Protein AF-S8FFZ4-F1 (afdb_monomer_lite)

pLDDT: mean 83.35, std 18.25, range [38.91, 97.0]

Sequence (76 aa):
MSTREEYQEFSNRLRYGLEIAEQQLIEETARREGKLCYGHPNGKIIHIAASDVLKERENSGITCPQSDLVEGSWFR

Structure (mmCIF, N/CA/C/O backbone):
data_AF-S8FFZ4-F1
#
_entry.id   AF-S8FFZ4-F1
#
loop_
_atom_site.group_PDB
_atom_site.id
_atom_site.type_symbol
_atom_site.label_atom_id
_atom_site.label_alt_id
_atom_site.label_comp_id
_atom_site.label_asym_id
_atom_site.label_entity_id
_atom_site.label_seq_id
_atom_site.pdbx_PDB_ins_code
_atom_site.Cartn_x
_atom_site.Cartn_y
_atom_site.Cartn_z
_atom_site.occupancy
_atom_site.B_iso_or_equiv
_atom_site.auth_seq_id
_atom_site.auth_comp_id
_atom_site.auth_asym_id
_atom_site.auth_atom_id
_atom_site.pdbx_PDB_model_num
ATOM 1 N N . MET A 1 1 ? 23.695 -0.621 -23.997 1.00 58.47 1 MET A N 1
ATOM 2 C CA . MET A 1 1 ? 22.332 -0.801 -23.477 1.00 58.47 1 MET A CA 1
ATOM 3 C C . MET A 1 1 ? 21.459 -1.194 -24.648 1.00 58.47 1 MET A C 1
ATOM 5 O O . MET A 1 1 ? 21.413 -0.473 -25.636 1.00 58.47 1 MET A O 1
ATOM 9 N N . SER A 1 2 ? 20.899 -2.395 -24.600 1.00 80.38 2 SER A N 1
ATOM 10 C CA . SER A 1 2 ? 19.859 -2.850 -25.521 1.00 80.38 2 SER A CA 1
ATOM 11 C C . SER A 1 2 ? 18.517 -2.242 -25.114 1.00 80.38 2 SER A C 1
ATOM 13 O O . SER A 1 2 ? 18.282 -2.023 -23.926 1.00 80.38 2 SER A O 1
ATOM 15 N N . THR A 1 3 ? 17.598 -2.068 -26.066 1.00 85.12 3 THR A N 1
ATOM 16 C CA . THR A 1 3 ? 16.220 -1.622 -25.793 1.00 85.12 3 THR A CA 1
ATOM 17 C C . THR A 1 3 ? 15.551 -2.457 -24.699 1.00 85.12 3 THR A C 1
ATOM 19 O O . THR A 1 3 ? 14.838 -1.931 -23.852 1.00 85.12 3 THR A O 1
ATOM 22 N N . ARG A 1 4 ? 15.833 -3.765 -24.642 1.00 90.56 4 ARG A N 1
ATOM 23 C CA . ARG A 1 4 ? 15.320 -4.662 -23.594 1.00 90.56 4 ARG A CA 1
ATOM 24 C C . ARG A 1 4 ? 15.833 -4.311 -22.194 1.00 90.56 4 ARG A C 1
ATOM 26 O O . ARG A 1 4 ? 15.073 -4.405 -21.235 1.00 90.56 4 ARG A O 1
ATOM 33 N N . GLU A 1 5 ? 17.108 -3.958 -22.074 1.00 91.69 5 GLU A N 1
ATOM 34 C CA . GLU A 1 5 ? 17.730 -3.611 -20.789 1.00 91.69 5 GLU A CA 1
ATOM 35 C C . GLU A 1 5 ? 17.165 -2.286 -20.270 1.00 91.69 5 GLU A C 1
ATOM 37 O O . GLU A 1 5 ? 16.847 -2.168 -19.090 1.00 91.69 5 GLU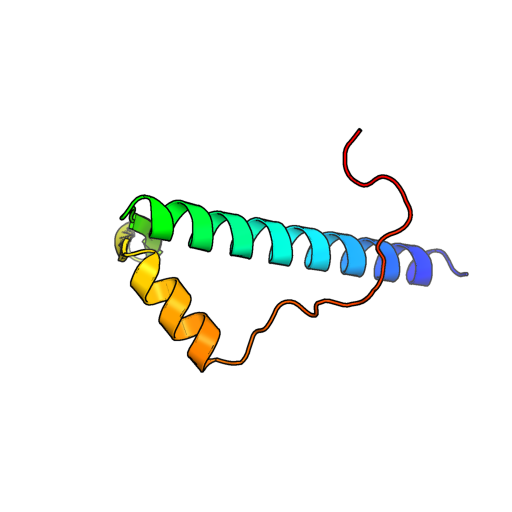 A O 1
ATOM 42 N N . GLU A 1 6 ? 16.937 -1.327 -21.168 1.00 90.50 6 GLU A N 1
ATOM 43 C CA . GLU A 1 6 ? 16.308 -0.043 -20.851 1.00 90.50 6 GLU A CA 1
ATOM 44 C C . GLU A 1 6 ? 14.860 -0.217 -20.373 1.00 90.50 6 GLU A C 1
ATOM 46 O O . GLU A 1 6 ? 14.470 0.368 -19.362 1.00 90.50 6 GLU A O 1
ATOM 51 N N . TYR A 1 7 ? 14.070 -1.069 -21.039 1.00 93.94 7 TYR A N 1
ATOM 52 C CA . TYR A 1 7 ? 12.709 -1.390 -20.593 1.00 93.94 7 TYR A CA 1
ATOM 53 C C . TYR A 1 7 ? 12.687 -2.095 -19.236 1.00 93.94 7 TYR A C 1
ATOM 55 O O . TYR A 1 7 ? 11.813 -1.815 -18.413 1.00 93.94 7 TYR A O 1
ATOM 63 N N . GLN A 1 8 ? 13.639 -2.995 -18.985 1.00 93.25 8 GLN A N 1
ATOM 64 C CA . GLN A 1 8 ? 13.735 -3.681 -17.701 1.00 93.25 8 GLN A CA 1
ATOM 65 C C . GLN A 1 8 ? 14.070 -2.701 -16.573 1.00 93.25 8 GLN A C 1
ATOM 67 O O . GLN A 1 8 ? 13.430 -2.735 -15.522 1.00 93.25 8 GLN A O 1
ATOM 72 N N . GLU A 1 9 ? 15.030 -1.808 -16.803 1.00 92.81 9 GLU A N 1
ATOM 73 C CA . GLU A 1 9 ? 15.413 -0.777 -15.842 1.00 92.81 9 GLU A CA 1
ATOM 74 C C . GLU A 1 9 ? 14.252 0.184 -15.569 1.00 92.81 9 GLU A C 1
ATOM 76 O O . GLU A 1 9 ? 13.921 0.467 -14.418 1.00 92.81 9 GLU A O 1
ATOM 81 N N . PHE A 1 10 ? 13.550 0.618 -16.616 1.00 92.31 10 PHE A N 1
ATO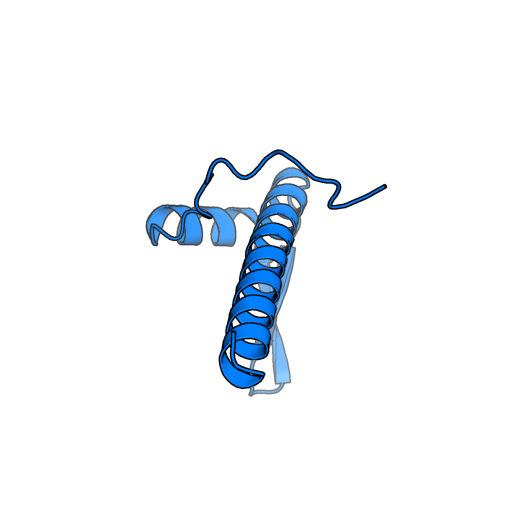M 82 C CA . PHE A 1 10 ? 12.363 1.449 -16.465 1.00 92.31 10 PHE A CA 1
ATOM 83 C C . PHE A 1 10 ? 11.265 0.751 -15.650 1.00 92.31 10 PHE A C 1
ATOM 85 O O . PHE A 1 10 ? 10.717 1.342 -14.719 1.00 92.31 10 PHE A O 1
ATOM 92 N N . SER A 1 11 ? 10.983 -0.525 -15.932 1.00 93.50 11 SER A N 1
ATOM 93 C CA . SER A 1 11 ? 10.014 -1.313 -15.163 1.00 93.50 11 SER A CA 1
ATOM 94 C C . SER A 1 11 ? 10.422 -1.459 -13.695 1.00 93.50 11 SER A C 1
ATOM 96 O O . SER A 1 11 ? 9.562 -1.406 -12.815 1.00 93.50 11 SER A O 1
ATOM 98 N N . ASN A 1 12 ? 11.715 -1.636 -13.415 1.00 92.00 12 ASN A N 1
ATOM 99 C CA . ASN A 1 12 ? 12.228 -1.728 -12.050 1.00 92.00 12 ASN A CA 1
ATOM 100 C C . ASN 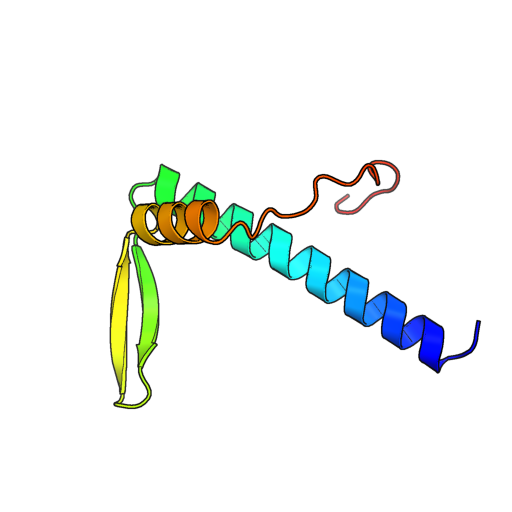A 1 12 ? 12.042 -0.408 -11.299 1.00 92.00 12 ASN A C 1
ATOM 102 O O . ASN A 1 12 ? 11.576 -0.414 -10.161 1.00 92.00 12 ASN A O 1
ATOM 106 N N . ARG A 1 13 ? 12.340 0.717 -11.957 1.00 91.69 13 ARG A N 1
ATOM 107 C CA . ARG A 1 13 ? 12.151 2.060 -11.397 1.00 91.69 13 ARG A CA 1
ATOM 108 C C . ARG A 1 13 ? 10.681 2.361 -11.119 1.00 91.69 13 ARG A C 1
ATOM 110 O O . ARG A 1 13 ? 10.369 2.883 -10.054 1.00 91.69 13 ARG A O 1
ATOM 117 N N . LEU A 1 14 ? 9.776 1.989 -12.027 1.00 94.69 14 LEU A N 1
ATOM 118 C CA . LEU A 1 14 ? 8.333 2.130 -11.807 1.00 94.69 14 LEU A CA 1
ATOM 119 C C . LEU A 1 14 ? 7.856 1.306 -10.613 1.00 94.69 14 LEU A C 1
ATOM 121 O O . LEU A 1 14 ? 7.151 1.827 -9.753 1.00 94.69 14 LEU A O 1
ATOM 125 N N . ARG A 1 15 ? 8.261 0.034 -10.542 1.00 93.00 15 ARG A N 1
ATOM 126 C CA . ARG A 1 15 ? 7.915 -0.844 -9.421 1.00 93.00 15 ARG A CA 1
ATOM 127 C C . ARG A 1 15 ? 8.391 -0.254 -8.094 1.00 93.00 15 ARG A C 1
ATOM 129 O O . ARG A 1 15 ? 7.615 -0.206 -7.150 1.00 93.00 15 ARG A O 1
ATOM 136 N N . TYR A 1 16 ? 9.630 0.229 -8.049 1.00 90.12 16 TYR A N 1
ATOM 137 C CA . TYR A 1 16 ? 10.192 0.861 -6.859 1.00 90.12 16 TYR A CA 1
ATOM 138 C C . TYR A 1 16 ? 9.426 2.129 -6.452 1.00 90.12 16 TYR A C 1
ATOM 140 O O . TYR A 1 16 ? 9.069 2.293 -5.289 1.00 90.12 16 TYR A O 1
ATOM 148 N N . GLY A 1 17 ? 9.100 2.999 -7.413 1.00 95.00 17 GLY A N 1
ATOM 149 C CA . GLY A 1 17 ? 8.300 4.195 -7.144 1.00 95.00 17 GLY A CA 1
ATOM 150 C C . GLY A 1 17 ? 6.903 3.873 -6.603 1.00 95.00 17 GLY A C 1
ATOM 151 O O . GLY A 1 17 ? 6.433 4.539 -5.682 1.00 95.00 17 GLY A O 1
ATOM 152 N N . LEU A 1 18 ? 6.256 2.829 -7.133 1.00 94.62 18 LEU A N 1
ATOM 153 C CA . LEU A 1 18 ? 4.956 2.361 -6.645 1.00 94.62 18 LEU A CA 1
ATOM 154 C C . LEU A 1 18 ? 5.036 1.797 -5.225 1.00 94.62 18 LEU A C 1
ATOM 156 O O . LEU A 1 18 ? 4.157 2.079 -4.418 1.00 94.62 18 LEU A O 1
ATOM 160 N N . GLU A 1 19 ? 6.088 1.044 -4.913 1.00 91.25 19 GLU A N 1
ATOM 161 C CA . GLU A 1 19 ? 6.301 0.465 -3.585 1.00 91.25 19 GLU A CA 1
ATOM 162 C C . GLU A 1 19 ? 6.447 1.555 -2.510 1.00 91.25 19 GLU A C 1
ATOM 164 O O . GLU A 1 19 ? 5.799 1.487 -1.464 1.00 91.25 19 GLU A O 1
ATOM 169 N N . ILE A 1 20 ? 7.201 2.621 -2.808 1.00 92.81 20 ILE A N 1
ATOM 170 C CA . ILE A 1 20 ? 7.321 3.787 -1.919 1.00 92.81 20 ILE A CA 1
ATOM 171 C C . ILE A 1 20 ? 5.975 4.496 -1.756 1.00 92.81 20 ILE A C 1
ATOM 173 O O . ILE A 1 20 ? 5.577 4.816 -0.635 1.00 92.81 20 ILE A O 1
ATOM 177 N N . ALA A 1 21 ? 5.275 4.759 -2.862 1.00 93.81 21 ALA A N 1
ATOM 178 C CA . ALA A 1 21 ? 3.994 5.457 -2.822 1.00 93.81 21 ALA A CA 1
ATOM 179 C C . ALA A 1 21 ? 2.946 4.675 -2.011 1.00 93.81 21 ALA A C 1
ATOM 181 O O . ALA A 1 21 ? 2.189 5.264 -1.238 1.00 93.81 21 ALA A O 1
ATOM 182 N N . GLU A 1 22 ? 2.926 3.348 -2.145 1.00 93.12 22 GLU A N 1
ATOM 183 C CA . GLU A 1 22 ? 2.067 2.466 -1.358 1.00 93.12 22 GLU A CA 1
ATOM 184 C C . GLU A 1 22 ? 2.426 2.511 0.131 1.00 93.12 22 GLU A C 1
ATOM 186 O O . GLU A 1 22 ? 1.533 2.636 0.971 1.00 93.12 22 GLU A O 1
ATOM 191 N N . GLN A 1 23 ? 3.716 2.448 0.475 1.00 92.38 23 GLN A N 1
ATOM 192 C CA . GLN A 1 23 ? 4.154 2.540 1.868 1.00 92.38 23 GLN A CA 1
ATOM 193 C C . GLN A 1 23 ? 3.720 3.860 2.510 1.00 92.38 23 GLN A C 1
ATOM 195 O O . GLN A 1 23 ? 3.086 3.851 3.565 1.00 92.38 23 GLN A O 1
ATOM 200 N N . GLN A 1 24 ? 3.975 4.984 1.838 1.00 94.19 24 GLN A N 1
ATOM 201 C CA . GLN A 1 24 ? 3.577 6.307 2.321 1.00 94.19 24 GLN A CA 1
ATOM 202 C C . GLN A 1 24 ? 2.059 6.426 2.489 1.00 94.19 24 GLN A C 1
ATOM 204 O O . GLN A 1 24 ? 1.584 7.017 3.459 1.00 94.19 24 GLN A O 1
ATOM 209 N N . LEU A 1 25 ? 1.283 5.842 1.571 1.00 94.75 25 LEU A N 1
ATOM 210 C CA . LEU A 1 25 ? -0.172 5.808 1.677 1.00 94.75 25 LEU A CA 1
ATOM 211 C C . LEU A 1 25 ? -0.628 5.058 2.936 1.00 94.75 25 LEU A C 1
ATOM 213 O O . LEU A 1 25 ? -1.518 5.538 3.643 1.00 94.75 25 LEU A O 1
ATOM 217 N N . ILE A 1 26 ? -0.039 3.894 3.220 1.00 94.19 26 ILE A N 1
ATOM 218 C CA . ILE A 1 26 ? -0.383 3.083 4.395 1.00 94.19 26 ILE A CA 1
ATOM 219 C C . ILE A 1 26 ? -0.025 3.834 5.682 1.00 94.19 26 ILE A C 1
ATOM 221 O O . ILE A 1 26 ? -0.875 3.945 6.566 1.00 94.19 26 ILE A O 1
ATOM 225 N N . GLU A 1 27 ? 1.180 4.400 5.767 1.00 95.00 27 GLU A N 1
ATOM 226 C CA . GLU A 1 27 ? 1.649 5.169 6.927 1.00 95.00 27 GLU A CA 1
ATOM 227 C C . GLU A 1 27 ? 0.760 6.383 7.208 1.00 95.00 27 GLU A C 1
ATOM 229 O O . GLU A 1 27 ? 0.287 6.574 8.329 1.00 95.00 27 GLU A O 1
ATOM 234 N N . GLU A 1 28 ? 0.468 7.183 6.182 1.00 96.94 28 GLU A N 1
ATOM 235 C CA . GLU A 1 28 ? -0.363 8.378 6.313 1.00 96.94 28 GLU A CA 1
ATOM 236 C C . GLU A 1 28 ? -1.810 8.025 6.681 1.00 96.94 28 GLU A C 1
ATOM 238 O O . GLU A 1 28 ? -2.446 8.721 7.479 1.00 96.94 28 GLU A O 1
ATOM 243 N N . THR A 1 29 ? -2.333 6.919 6.147 1.00 96.50 29 THR A N 1
ATOM 244 C CA . THR A 1 29 ? -3.666 6.424 6.512 1.00 96.50 29 THR A CA 1
ATOM 245 C C . THR 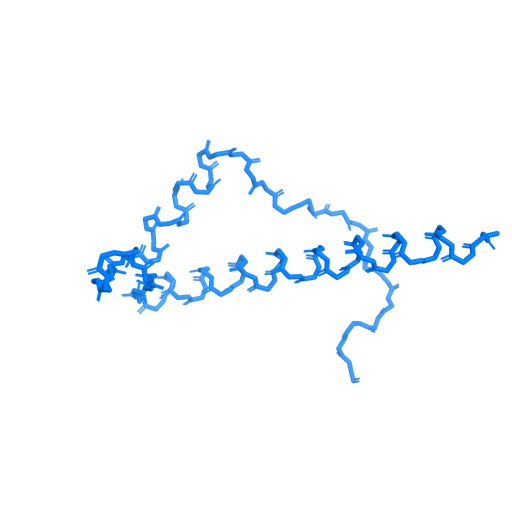A 1 29 ? -3.685 5.925 7.956 1.00 96.50 29 THR A C 1
ATOM 247 O O . THR A 1 29 ? -4.624 6.236 8.687 1.00 96.50 29 THR A O 1
ATOM 250 N N . ALA A 1 30 ? -2.648 5.210 8.401 1.00 95.75 30 ALA A N 1
ATOM 251 C CA . ALA A 1 30 ? -2.521 4.733 9.777 1.00 95.75 30 ALA A CA 1
ATOM 252 C C . ALA A 1 30 ? -2.402 5.897 10.768 1.00 95.75 30 ALA A C 1
ATOM 254 O O . ALA A 1 30 ? -3.080 5.900 11.794 1.00 95.75 30 ALA A O 1
ATOM 255 N N . ARG A 1 31 ? -1.624 6.929 10.422 1.00 96.25 31 ARG A N 1
ATOM 256 C CA . ARG A 1 31 ? -1.466 8.160 11.211 1.00 96.25 31 ARG A CA 1
ATOM 257 C C . ARG A 1 31 ? -2.789 8.897 11.431 1.00 96.25 31 ARG A C 1
ATOM 259 O O . ARG A 1 31 ? -2.959 9.567 12.444 1.00 96.25 31 ARG A O 1
ATOM 266 N N . ARG A 1 32 ? -3.720 8.794 10.480 1.00 97.00 32 ARG A N 1
ATOM 267 C CA . ARG A 1 32 ? -5.074 9.368 10.565 1.00 97.00 32 ARG A CA 1
ATOM 268 C C . ARG A 1 32 ? -6.105 8.407 11.168 1.00 97.00 32 ARG A C 1
ATOM 270 O O . ARG A 1 32 ? -7.294 8.693 11.082 1.00 97.00 32 ARG A O 1
ATOM 277 N N . GLU A 1 33 ? -5.670 7.267 11.710 1.00 94.19 33 GLU A N 1
ATOM 278 C CA . GLU A 1 33 ? -6.539 6.192 12.219 1.00 94.19 33 GLU A CA 1
ATOM 279 C C . GLU A 1 33 ? -7.547 5.686 11.162 1.00 94.19 33 GLU A C 1
ATOM 281 O O . GLU A 1 33 ? -8.663 5.254 11.457 1.00 94.19 33 GLU A O 1
ATOM 286 N N . GLY A 1 34 ? -7.150 5.758 9.888 1.00 95.88 34 GLY A N 1
ATOM 287 C CA . GLY A 1 34 ? -7.966 5.398 8.739 1.00 95.88 34 GLY A CA 1
ATOM 288 C C . GLY A 1 34 ? -8.003 3.897 8.448 1.00 95.88 34 GLY A C 1
ATOM 289 O O . GLY A 1 34 ? -7.226 3.089 8.969 1.00 95.88 34 GLY A O 1
ATOM 290 N N . LYS A 1 35 ? -8.918 3.521 7.550 1.00 96.56 35 LYS A N 1
ATOM 291 C CA . LYS A 1 35 ? -9.086 2.146 7.067 1.00 96.56 35 LYS A CA 1
ATOM 292 C C . LYS A 1 35 ? -8.794 2.067 5.577 1.00 96.56 35 LYS A C 1
ATOM 294 O O . LYS A 1 35 ? -9.240 2.917 4.811 1.00 96.56 35 LYS A O 1
ATOM 299 N N . LEU A 1 36 ? -8.106 1.007 5.176 1.00 94.50 36 LEU A N 1
ATOM 300 C CA . LEU A 1 36 ? -7.944 0.611 3.783 1.00 94.50 36 LEU A CA 1
ATOM 301 C C . LEU A 1 36 ? -9.040 -0.384 3.413 1.00 94.50 36 LEU A C 1
ATOM 303 O O . LEU A 1 36 ? -9.654 -1.006 4.286 1.00 94.50 36 LEU A O 1
ATOM 307 N N . CYS A 1 37 ? -9.308 -0.526 2.119 1.00 93.94 37 CYS A N 1
ATOM 308 C CA . CYS A 1 37 ? -10.262 -1.511 1.640 1.00 93.94 37 CYS A CA 1
ATOM 309 C C . CYS A 1 37 ? -9.754 -2.237 0.404 1.00 93.94 37 CYS A C 1
ATOM 311 O O . CYS A 1 37 ? -9.027 -1.669 -0.409 1.00 93.94 37 CYS A O 1
ATOM 313 N N . TYR A 1 38 ? -10.157 -3.496 0.274 1.00 91.56 38 TYR A N 1
ATOM 314 C CA . TYR A 1 38 ? -9.900 -4.288 -0.918 1.00 91.56 38 TYR A CA 1
ATOM 315 C C . TYR A 1 38 ? -11.141 -5.092 -1.300 1.00 91.56 38 TYR A C 1
ATOM 317 O O . TYR A 1 38 ? -11.965 -5.466 -0.458 1.00 91.56 38 TYR A O 1
ATOM 325 N N . GLY A 1 39 ? -11.287 -5.320 -2.603 1.00 93.94 39 GLY A N 1
ATOM 326 C CA . GLY A 1 39 ? -12.355 -6.142 -3.152 1.00 93.94 39 GLY A CA 1
ATOM 327 C C . GLY A 1 39 ? -12.026 -7.619 -2.980 1.00 93.94 39 GLY A C 1
ATOM 328 O O . GLY A 1 39 ? -10.982 -8.087 -3.429 1.00 93.94 39 GLY A O 1
ATOM 329 N N . HIS A 1 40 ? -12.927 -8.365 -2.355 1.00 94.06 40 HIS A N 1
ATOM 330 C CA . HIS A 1 40 ? -12.871 -9.817 -2.336 1.00 94.06 40 HIS A CA 1
ATOM 331 C C . HIS A 1 40 ? -13.553 -10.362 -3.608 1.00 94.06 40 HIS A C 1
ATOM 333 O O . HIS A 1 40 ? -14.618 -9.865 -3.983 1.00 94.06 40 HIS A O 1
ATOM 339 N N . PRO A 1 41 ? -13.036 -11.430 -4.249 1.00 94.31 41 PRO A N 1
ATOM 340 C CA . PRO A 1 41 ? -13.623 -12.018 -5.466 1.00 94.31 41 PRO A CA 1
ATOM 341 C C . PRO A 1 41 ? -15.095 -12.462 -5.368 1.00 94.31 41 PRO A C 1
ATOM 343 O O . PRO A 1 41 ? -15.720 -12.765 -6.376 1.00 94.31 41 PRO A O 1
ATOM 346 N N . ASN A 1 42 ? -15.669 -12.494 -4.162 1.00 93.56 42 ASN A N 1
ATOM 347 C CA . ASN A 1 42 ? -17.085 -12.797 -3.920 1.00 93.56 42 ASN A CA 1
ATOM 348 C C . ASN A 1 42 ? -17.977 -11.538 -3.972 1.00 93.56 42 ASN A C 1
ATOM 350 O O . ASN A 1 42 ? -19.130 -11.595 -3.551 1.00 93.56 42 ASN A O 1
ATOM 354 N N . GLY A 1 43 ? -17.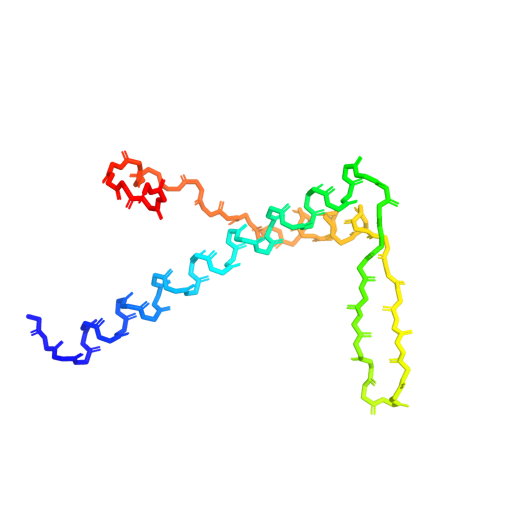432 -10.400 -4.413 1.00 94.38 43 GLY A N 1
ATOM 355 C CA . GLY A 1 43 ? -18.127 -9.115 -4.497 1.00 94.38 43 GLY A CA 1
ATOM 356 C C . GLY A 1 43 ? -18.206 -8.338 -3.180 1.00 94.38 43 GLY A C 1
ATOM 357 O O . GLY A 1 43 ? -18.808 -7.268 -3.151 1.00 94.38 43 GLY A O 1
ATOM 358 N N . LYS A 1 44 ? -17.617 -8.835 -2.083 1.00 95.75 44 LYS A N 1
ATOM 359 C CA . LYS A 1 44 ? -17.572 -8.110 -0.805 1.00 95.75 44 LYS A CA 1
ATOM 360 C C . LYS A 1 44 ? -16.405 -7.129 -0.777 1.00 95.75 44 LYS A C 1
ATOM 362 O O . LYS A 1 44 ? -15.334 -7.417 -1.301 1.00 95.75 44 LYS A O 1
ATOM 367 N N . ILE A 1 45 ? -16.593 -6.006 -0.095 1.00 95.56 45 ILE A N 1
ATOM 368 C CA . ILE A 1 45 ? -15.513 -5.075 0.241 1.00 95.56 45 ILE A CA 1
ATOM 369 C C . ILE A 1 45 ? -15.085 -5.367 1.676 1.00 95.56 45 ILE A C 1
ATOM 371 O O . ILE A 1 45 ? -15.920 -5.400 2.581 1.00 95.56 45 ILE A O 1
ATOM 375 N N . ILE A 1 46 ? -13.792 -5.603 1.878 1.00 95.25 46 ILE A N 1
ATOM 376 C CA . ILE A 1 46 ? -13.214 -5.840 3.201 1.00 95.25 46 ILE A CA 1
ATOM 377 C C . ILE A 1 46 ? -12.487 -4.573 3.627 1.00 95.25 46 ILE A C 1
ATOM 379 O O . ILE A 1 46 ? -11.674 -4.049 2.871 1.00 95.25 46 ILE A O 1
ATOM 383 N N . HIS A 1 47 ? -12.782 -4.093 4.835 1.00 95.12 47 HIS A N 1
ATOM 384 C CA . HIS A 1 47 ? -12.095 -2.962 5.450 1.00 95.12 47 HIS A CA 1
ATOM 385 C C . HIS A 1 47 ? -11.098 -3.460 6.492 1.00 95.12 47 HIS A C 1
ATOM 387 O O . HIS A 1 47 ? -11.443 -4.297 7.324 1.00 95.12 47 HIS A O 1
ATOM 393 N N . ILE A 1 48 ? -9.896 -2.902 6.481 1.00 95.12 48 ILE A N 1
ATOM 394 C CA . ILE A 1 48 ? -8.826 -3.214 7.429 1.00 95.12 48 ILE A CA 1
ATOM 395 C C . ILE A 1 48 ? -8.239 -1.910 7.967 1.00 95.12 48 ILE A C 1
ATOM 397 O O . ILE A 1 48 ? -8.144 -0.926 7.232 1.00 95.12 48 ILE A O 1
ATOM 401 N N . ALA A 1 49 ? -7.891 -1.862 9.252 1.00 96.25 49 ALA A N 1
ATOM 402 C CA . ALA A 1 49 ? -7.215 -0.693 9.799 1.00 96.25 49 ALA A CA 1
ATOM 403 C C . ALA A 1 49 ? -5.819 -0.580 9.177 1.00 96.25 49 ALA A C 1
ATOM 405 O O . ALA A 1 49 ? -5.083 -1.565 9.103 1.00 96.25 49 ALA A O 1
ATOM 406 N N . ALA A 1 50 ? -5.440 0.618 8.734 1.00 95.50 50 ALA A N 1
ATOM 407 C CA . ALA A 1 50 ? -4.128 0.820 8.120 1.00 95.50 50 ALA A CA 1
ATOM 408 C C . ALA A 1 50 ? -2.978 0.510 9.096 1.00 95.50 50 ALA A C 1
ATOM 410 O O . ALA A 1 50 ? -1.929 0.030 8.679 1.00 95.50 50 ALA A O 1
ATOM 411 N N . SER A 1 51 ? -3.206 0.690 10.402 1.00 95.19 51 SER A N 1
ATOM 412 C CA . SER A 1 51 ? -2.276 0.291 11.464 1.00 95.19 51 SER A CA 1
ATOM 413 C C . SER A 1 51 ? -1.987 -1.208 11.494 1.00 95.19 51 SER A C 1
ATOM 415 O O . SER A 1 51 ? -0.878 -1.606 11.834 1.00 95.19 51 SER A O 1
ATOM 417 N N . ASP A 1 52 ? -2.974 -2.043 11.169 1.00 94.81 52 ASP A N 1
ATOM 418 C CA . ASP A 1 52 ? -2.810 -3.497 11.186 1.00 94.81 52 ASP A CA 1
ATOM 419 C C . ASP A 1 52 ? -2.025 -3.943 9.954 1.00 94.81 52 ASP A C 1
ATOM 421 O O . ASP A 1 52 ? -1.101 -4.740 10.068 1.00 94.81 52 ASP A O 1
ATOM 425 N N . VAL A 1 53 ? -2.308 -3.337 8.796 1.00 92.38 53 VAL A N 1
ATOM 426 C CA . VAL A 1 53 ? -1.525 -3.542 7.568 1.00 92.38 53 VAL A CA 1
ATOM 427 C C . VAL A 1 53 ? -0.058 -3.157 7.775 1.00 92.38 53 VAL A C 1
ATOM 429 O O . VAL A 1 53 ? 0.829 -3.889 7.345 1.00 92.38 53 VAL A O 1
ATOM 432 N N . LEU A 1 54 ? 0.205 -2.038 8.459 1.00 91.19 54 LEU A N 1
ATOM 433 C CA . LEU A 1 54 ? 1.567 -1.579 8.732 1.00 91.19 54 LEU A CA 1
ATOM 434 C C . LEU A 1 54 ? 2.343 -2.572 9.613 1.00 91.19 54 LEU A C 1
ATOM 436 O O . LEU A 1 54 ? 3.463 -2.936 9.264 1.00 91.19 54 LEU A O 1
ATOM 440 N N . LYS A 1 55 ? 1.724 -3.079 10.688 1.00 91.56 55 LYS A N 1
ATOM 441 C CA . LYS A 1 55 ? 2.329 -4.097 11.568 1.00 91.56 55 LYS A CA 1
ATOM 442 C C . LYS A 1 55 ? 2.650 -5.391 10.824 1.00 91.56 55 LYS A C 1
ATOM 444 O O . LYS A 1 55 ? 3.728 -5.950 10.997 1.00 91.56 55 LYS A O 1
ATOM 449 N N . GLU A 1 56 ? 1.732 -5.869 9.986 1.00 89.06 56 GLU A N 1
ATOM 450 C CA . GLU A 1 56 ? 1.972 -7.067 9.173 1.00 89.06 56 GLU A CA 1
ATOM 451 C C . GLU A 1 56 ? 3.135 -6.854 8.195 1.00 89.06 56 GLU A C 1
ATOM 453 O O . GLU A 1 56 ? 3.963 -7.747 8.009 1.00 89.06 56 GLU A O 1
ATOM 458 N N . ARG A 1 57 ? 3.254 -5.654 7.612 1.00 85.94 57 ARG A N 1
ATOM 459 C CA . ARG A 1 57 ? 4.359 -5.325 6.704 1.00 85.94 57 ARG A CA 1
ATOM 460 C C . ARG A 1 57 ? 5.702 -5.266 7.433 1.00 85.94 57 ARG A C 1
ATOM 462 O O . ARG A 1 57 ? 6.662 -5.865 6.950 1.00 85.94 57 ARG A O 1
ATOM 469 N N . GLU A 1 58 ? 5.761 -4.634 8.604 1.00 84.62 58 GLU A N 1
ATOM 470 C CA . GLU A 1 58 ? 6.950 -4.626 9.471 1.00 84.62 58 GLU A CA 1
ATOM 471 C C . GLU A 1 58 ? 7.381 -6.056 9.839 1.00 84.62 58 GLU A C 1
ATOM 473 O O . GLU A 1 58 ? 8.556 -6.404 9.718 1.00 84.62 58 GLU A O 1
ATOM 478 N N . ASN A 1 59 ? 6.419 -6.917 10.186 1.00 85.44 59 ASN A N 1
ATOM 479 C CA . ASN A 1 59 ? 6.667 -8.323 10.513 1.00 85.44 59 ASN A CA 1
ATOM 480 C C . ASN A 1 59 ? 7.134 -9.150 9.306 1.00 85.44 59 ASN A C 1
ATOM 482 O O . ASN A 1 59 ? 7.910 -10.093 9.464 1.00 85.44 59 ASN A O 1
ATOM 486 N N . SER A 1 60 ? 6.675 -8.810 8.099 1.00 80.44 60 SER A N 1
ATOM 487 C CA . SER A 1 60 ? 7.050 -9.501 6.858 1.00 80.44 60 SER A CA 1
ATOM 488 C C . SER A 1 60 ? 8.477 -9.196 6.384 1.00 80.44 60 SER A C 1
ATOM 490 O O . SER A 1 60 ? 8.957 -9.836 5.449 1.00 80.44 60 SER A O 1
ATOM 492 N N . GLY A 1 61 ? 9.163 -8.228 7.005 1.00 66.62 61 GLY A N 1
ATOM 493 C CA . GLY A 1 61 ? 10.514 -7.822 6.612 1.00 66.62 61 GLY A CA 1
ATOM 494 C C . GLY A 1 61 ? 10.584 -7.148 5.238 1.00 66.62 61 GLY A C 1
ATOM 495 O O . GLY A 1 61 ? 11.680 -6.962 4.711 1.00 66.62 61 GLY A O 1
ATOM 496 N N . ILE A 1 62 ? 9.439 -6.773 4.655 1.00 63.88 62 ILE A N 1
ATOM 497 C CA . ILE A 1 62 ? 9.359 -5.963 3.435 1.00 63.88 62 ILE A CA 1
ATOM 498 C C . ILE A 1 62 ? 9.669 -4.521 3.836 1.00 63.88 62 ILE A C 1
ATOM 500 O O . ILE A 1 62 ? 8.780 -3.693 4.035 1.00 63.88 62 ILE A O 1
ATOM 504 N N . THR A 1 63 ? 10.952 -4.230 4.019 1.00 55.62 63 THR A N 1
ATOM 505 C CA . THR A 1 63 ? 11.432 -2.860 4.140 1.00 55.62 63 THR A CA 1
ATOM 506 C C . THR A 1 63 ? 11.641 -2.315 2.734 1.00 55.62 63 THR A C 1
ATOM 508 O O . THR A 1 63 ? 12.331 -2.921 1.914 1.00 55.62 63 THR A O 1
ATOM 511 N N . CYS A 1 64 ? 11.041 -1.160 2.436 1.00 51.75 64 CYS A N 1
ATOM 512 C CA . CYS A 1 64 ? 11.482 -0.380 1.285 1.00 51.75 64 CYS A CA 1
ATOM 513 C C . CYS A 1 64 ? 12.977 -0.110 1.504 1.00 51.75 64 CYS A C 1
ATOM 515 O O . CYS A 1 64 ? 13.315 0.473 2.542 1.00 51.75 64 CYS A O 1
ATOM 517 N N . PRO A 1 65 ? 13.888 -0.549 0.619 1.00 47.47 65 PRO A N 1
ATOM 518 C CA . PRO A 1 65 ? 15.297 -0.278 0.821 1.00 47.47 65 PRO A CA 1
ATOM 519 C C . PRO A 1 65 ? 15.487 1.240 0.855 1.00 47.47 65 PRO A C 1
ATOM 521 O O . PRO A 1 65 ? 15.212 1.929 -0.124 1.00 47.47 65 PRO A O 1
ATOM 524 N N . GLN A 1 66 ? 15.956 1.771 1.986 1.00 49.16 66 GLN A N 1
ATOM 525 C CA . GLN A 1 66 ? 16.557 3.100 2.028 1.00 49.16 66 GLN A CA 1
ATOM 526 C C . GLN A 1 66 ? 17.894 3.009 1.290 1.00 49.16 66 GLN A C 1
ATOM 528 O O . GLN A 1 66 ? 18.943 2.886 1.907 1.00 49.16 66 GLN A O 1
ATOM 533 N N . SER A 1 67 ? 17.870 2.973 -0.039 1.00 44.72 67 SER A N 1
ATOM 534 C CA . SER A 1 67 ? 19.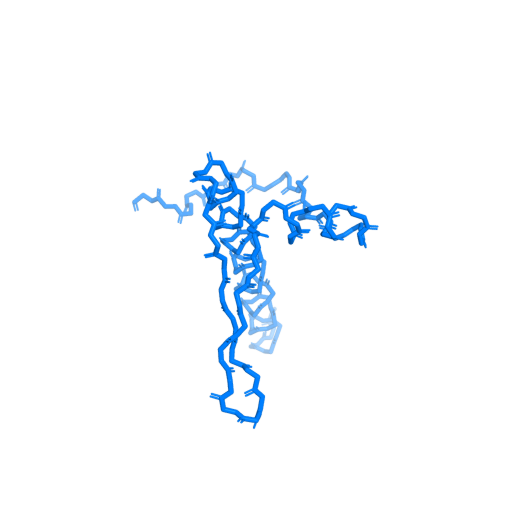091 3.041 -0.835 1.00 44.72 67 SER A CA 1
ATOM 535 C C . SER A 1 67 ? 19.247 4.458 -1.369 1.00 44.72 67 SER A C 1
ATOM 537 O O . SER A 1 67 ? 18.569 4.824 -2.328 1.00 44.72 67 SER A O 1
ATOM 539 N N . ASP A 1 68 ? 20.067 5.254 -0.679 1.00 43.34 68 ASP A N 1
ATOM 540 C CA . ASP A 1 68 ? 21.155 6.122 -1.173 1.00 43.34 68 ASP A CA 1
ATOM 541 C C . ASP A 1 68 ? 21.172 6.521 -2.669 1.00 43.34 68 ASP A C 1
ATOM 543 O O . ASP A 1 68 ? 22.211 6.531 -3.323 1.00 43.34 68 ASP A O 1
ATOM 547 N N . LEU A 1 69 ? 20.023 6.892 -3.227 1.00 44.66 69 LEU A N 1
ATOM 548 C CA . LEU A 1 69 ? 19.872 7.538 -4.532 1.00 44.66 69 LEU A CA 1
ATOM 549 C C . LEU A 1 69 ? 19.089 8.842 -4.359 1.00 44.66 69 LEU A C 1
ATOM 551 O O . LEU A 1 69 ? 18.171 9.161 -5.115 1.00 44.66 69 LEU A O 1
ATOM 555 N N . VAL A 1 70 ? 19.451 9.616 -3.336 1.00 45.09 70 VAL A N 1
ATOM 556 C CA . VAL A 1 70 ? 19.160 11.049 -3.326 1.00 45.09 70 VAL A CA 1
ATOM 557 C C . VAL A 1 70 ? 20.279 11.723 -4.099 1.00 45.09 70 VAL A C 1
ATOM 559 O O . VAL A 1 70 ? 21.269 12.137 -3.521 1.00 45.09 70 VAL A O 1
ATOM 562 N N . GLU A 1 71 ? 20.112 11.821 -5.411 1.00 45.75 71 GLU A N 1
ATOM 563 C CA . GLU A 1 71 ? 20.462 13.039 -6.138 1.00 45.75 71 GLU A CA 1
ATOM 564 C C . GLU A 1 71 ? 19.811 12.994 -7.520 1.00 45.75 71 GLU A C 1
ATOM 566 O O . GLU A 1 71 ? 20.205 12.239 -8.405 1.00 45.75 71 GLU A O 1
ATOM 571 N N . GLY A 1 72 ? 18.762 13.799 -7.690 1.00 44.91 72 GLY A N 1
ATOM 572 C CA . GLY A 1 72 ? 18.168 14.039 -9.002 1.00 44.91 72 GLY A CA 1
ATOM 573 C C . GLY A 1 72 ? 16.650 13.962 -9.038 1.00 44.91 72 GLY A C 1
ATOM 574 O O . GLY A 1 72 ? 16.093 13.045 -9.622 1.00 44.91 72 GLY A O 1
ATOM 575 N N . SER A 1 73 ? 15.996 14.985 -8.480 1.00 53.97 73 SER A N 1
ATOM 576 C CA . SER A 1 73 ? 14.766 15.562 -9.045 1.00 53.97 73 SER A CA 1
ATOM 577 C C . SER A 1 73 ? 13.644 14.578 -9.410 1.00 53.97 73 SER A C 1
ATOM 579 O O . SER A 1 73 ? 13.303 14.422 -10.580 1.00 53.97 73 SER A O 1
ATOM 581 N N . TRP A 1 74 ? 13.015 13.964 -8.409 1.00 58.25 74 TRP A N 1
ATOM 582 C CA . TRP A 1 74 ? 11.854 13.100 -8.647 1.00 58.25 74 TRP A CA 1
ATOM 583 C C . TRP A 1 74 ? 10.505 13.824 -8.604 1.00 58.25 74 TRP A C 1
ATOM 585 O O . TRP A 1 74 ? 9.541 13.305 -9.152 1.00 58.25 74 TRP A O 1
ATOM 595 N N . PHE A 1 75 ? 10.440 15.033 -8.038 1.00 46.62 75 PHE A N 1
ATOM 596 C CA . PHE A 1 75 ? 9.241 15.876 -8.037 1.00 46.62 75 PHE A CA 1
ATOM 597 C C . PHE A 1 75 ? 9.644 17.355 -7.912 1.00 46.62 75 PHE A C 1
ATOM 599 O O . PHE A 1 75 ? 9.866 17.850 -6.807 1.00 46.62 75 PHE A O 1
ATOM 606 N N . ARG A 1 76 ? 9.779 18.060 -9.038 1.00 38.91 76 ARG A N 1
ATOM 607 C CA . ARG A 1 76 ? 9.778 19.526 -9.086 1.00 38.91 76 ARG A CA 1
ATOM 608 C C . ARG A 1 76 ? 8.985 19.994 -10.292 1.00 38.91 76 ARG A C 1
ATOM 610 O O . ARG A 1 76 ? 9.091 19.314 -11.335 1.00 38.91 76 ARG A O 1
#

Radius of gyration: 16.26 Å; chains: 1; bounding box: 40×32×38 Å

Foldseek 3Di:
DDPVVVVVVVVVVVVLVVVVVVLVVLVVCLVVQHWDWDADPVRDIDIDGSVVVNVVCVVVVPDSPPDDPPDDPPDD

Secondary structure (DSSP, 8-state):
--HHHHHHHHHHHHHHHHHHHHHHHHHHHHHTT-EEEEE-TTSPEEEEEHHHHHHHHHHTT-PPP------S-S--